Protein AF-A0A6C0IB96-F1 (afdb_monomer_lite)

pLDDT: mean 73.21, std 17.4, range [40.41, 96.88]

Sequence (162 aa):
MSYFIDHLEFIQAKNPDAYTEQIRNIHTLNELLTKALNKTATPQSKKKPAEGCRDMLKCFSHGQKIRHRTRTSTWIGTYNKVENIIQHENIKYDSLGKFAVAHLTALKTPTGARHAVNGWKACECEDPDGQWVSTFNLQSQPQPQPQPQPQQPTMLSISFPL

Radius of gyration: 29.66 Å; chains: 1; bounding box: 87×60×65 Å

Foldseek 3Di:
DPDPVVVVVVVCVPCVPVVVVVVVVVVVVVVVVVVVVVVPPDPPPPDDLDQADPQLLFQDDAQWWKWFDDPPDIFIWGAHNVVCWTDGPNDTHNDLQVVNLVVVVVVVDPVDSPDRDPSQQRMWIQDPVRDTHRSRRGDGDPDDDPDPDPPDPDPDPDDDDD

Structure (mmCIF, N/CA/C/O backbone):
data_AF-A0A6C0IB96-F1
#
_entry.id   AF-A0A6C0IB96-F1
#
loop_
_atom_site.group_PDB
_atom_site.id
_atom_site.type_symbol
_atom_site.label_atom_id
_atom_site.label_alt_id
_atom_site.label_comp_id
_atom_site.label_asym_id
_atom_site.label_entity_id
_atom_site.label_seq_id
_atom_site.pdbx_PDB_ins_code
_atom_site.Cartn_x
_atom_site.Cartn_y
_atom_site.Cartn_z
_atom_site.occupancy
_atom_site.B_iso_or_equiv
_atom_site.auth_seq_id
_atom_site.auth_comp_id
_atom_site.auth_asym_id
_atom_site.auth_atom_id
_atom_site.pdbx_PDB_model_num
ATOM 1 N N . MET A 1 1 ? 16.703 47.806 24.496 1.00 50.09 1 MET A N 1
ATOM 2 C CA . MET A 1 1 ? 15.886 46.638 24.892 1.00 50.09 1 MET A CA 1
ATOM 3 C C . MET A 1 1 ? 16.284 46.212 26.305 1.00 50.09 1 MET A C 1
ATOM 5 O O . MET A 1 1 ? 16.901 45.175 26.475 1.00 50.09 1 MET A O 1
ATOM 9 N N . SER A 1 2 ? 16.025 47.059 27.304 1.00 57.53 2 SER A N 1
ATOM 10 C CA . SER A 1 2 ? 16.548 46.894 28.672 1.00 57.53 2 SER A CA 1
ATOM 11 C C . SER A 1 2 ? 15.603 47.576 29.662 1.00 57.53 2 SER A C 1
ATOM 13 O O . SER A 1 2 ? 15.921 48.637 30.173 1.00 57.53 2 SER A O 1
ATOM 15 N N . TYR A 1 3 ? 14.383 47.051 29.800 1.00 53.94 3 TYR A N 1
ATOM 16 C CA . TYR A 1 3 ? 13.413 47.546 30.796 1.00 53.94 3 TYR A CA 1
ATOM 17 C C . TYR A 1 3 ? 12.469 46.460 31.342 1.00 53.94 3 TYR A C 1
ATOM 19 O O . TYR A 1 3 ? 11.809 46.689 32.347 1.00 53.94 3 TYR A O 1
ATOM 27 N N . PHE A 1 4 ? 12.388 45.277 30.716 1.00 49.81 4 PHE A N 1
ATOM 28 C CA . PHE A 1 4 ? 11.476 44.212 31.163 1.00 49.81 4 PHE A CA 1
ATOM 29 C C . PHE A 1 4 ? 12.107 43.214 32.144 1.00 49.81 4 PHE A C 1
ATOM 31 O O . PHE A 1 4 ? 11.391 42.648 32.963 1.00 49.81 4 PHE A O 1
ATOM 38 N N . ILE A 1 5 ? 13.428 43.010 32.088 1.00 55.41 5 ILE A N 1
ATOM 39 C CA . ILE A 1 5 ? 14.124 42.085 33.000 1.00 55.41 5 ILE A CA 1
ATOM 40 C C . ILE A 1 5 ? 14.338 42.745 34.370 1.00 55.41 5 ILE A C 1
ATOM 42 O O . ILE A 1 5 ? 14.018 42.140 35.389 1.00 55.41 5 ILE A O 1
ATOM 46 N N . ASP A 1 6 ? 14.711 44.027 34.397 1.00 53.31 6 ASP A N 1
ATOM 47 C CA . ASP A 1 6 ? 14.960 44.756 35.651 1.00 53.31 6 ASP A CA 1
ATOM 48 C C . ASP A 1 6 ? 13.696 44.944 36.514 1.00 53.31 6 ASP A C 1
ATOM 50 O O . ASP A 1 6 ? 13.778 45.138 37.727 1.00 53.31 6 ASP A O 1
ATOM 54 N N . HIS A 1 7 ? 12.498 44.869 35.918 1.00 53.94 7 HIS A N 1
ATOM 55 C CA . HIS A 1 7 ? 11.246 45.034 36.662 1.00 53.94 7 HIS A CA 1
ATOM 56 C C . HIS A 1 7 ? 10.785 43.751 37.371 1.00 53.94 7 HIS A C 1
ATOM 58 O O . HIS A 1 7 ? 10.116 43.830 38.402 1.00 53.94 7 HIS A O 1
ATOM 64 N N . LEU A 1 8 ? 11.169 42.572 36.867 1.00 53.12 8 LEU A N 1
ATOM 65 C CA . LEU A 1 8 ? 10.843 41.286 37.493 1.00 53.12 8 LEU A CA 1
ATOM 66 C C . LEU A 1 8 ? 11.732 40.999 38.712 1.00 53.12 8 LEU A C 1
ATOM 68 O O . LEU A 1 8 ? 11.225 40.509 39.721 1.00 53.12 8 LEU A O 1
ATOM 72 N N . GLU A 1 9 ? 13.009 41.392 38.676 1.00 54.41 9 GLU A N 1
ATOM 73 C CA . GLU A 1 9 ? 13.905 41.259 39.836 1.00 54.41 9 GLU A CA 1
ATOM 74 C C . GLU A 1 9 ? 13.515 42.198 40.992 1.00 54.41 9 GLU A C 1
ATOM 76 O O . GLU A 1 9 ? 13.656 41.850 42.166 1.00 54.41 9 GLU A O 1
ATOM 81 N N . PHE A 1 10 ? 12.932 43.365 40.692 1.00 53.16 10 PHE A N 1
ATOM 82 C CA . PHE A 1 10 ? 12.494 44.316 41.719 1.00 53.16 10 PHE A CA 1
ATOM 83 C C . PHE A 1 10 ? 11.254 43.848 42.502 1.00 53.16 10 PHE A C 1
ATOM 85 O O . PHE A 1 10 ? 11.107 44.159 43.687 1.00 53.16 10 PHE A O 1
ATOM 92 N N . ILE A 1 11 ? 10.357 43.082 41.871 1.00 52.72 11 ILE A N 1
ATOM 93 C CA . ILE A 1 11 ? 9.168 42.521 42.535 1.00 52.72 11 ILE A CA 1
ATOM 94 C C . ILE A 1 11 ? 9.573 41.395 43.501 1.00 52.72 11 ILE A C 1
ATOM 96 O O . ILE A 1 11 ? 9.008 41.282 44.590 1.00 52.72 11 ILE A O 1
ATOM 100 N N . GLN A 1 12 ? 10.608 40.624 43.154 1.00 53.38 12 GLN A N 1
ATOM 101 C CA . GLN A 1 12 ? 11.119 39.512 43.959 1.00 53.38 12 GLN A CA 1
ATOM 102 C C . GLN A 1 12 ? 11.717 39.969 45.307 1.00 53.38 12 GLN A C 1
ATOM 104 O O . GLN A 1 12 ? 11.630 39.245 46.297 1.00 53.38 12 GLN A O 1
ATOM 109 N N . ALA A 1 13 ? 12.252 41.194 45.378 1.00 55.44 13 ALA A N 1
ATOM 110 C CA . ALA A 1 13 ? 12.864 41.751 46.588 1.00 55.44 13 ALA A CA 1
ATOM 111 C C . ALA A 1 13 ? 11.863 42.327 47.611 1.00 55.44 13 ALA A C 1
ATOM 113 O O . ALA A 1 13 ? 12.227 42.537 48.767 1.00 55.44 13 ALA A O 1
ATOM 114 N N . LYS A 1 14 ? 10.611 42.608 47.215 1.00 59.41 14 LYS A N 1
ATOM 115 C CA . LYS A 1 14 ? 9.624 43.269 48.092 1.00 59.41 14 LYS A CA 1
ATOM 116 C C . LYS A 1 14 ? 8.670 42.321 48.815 1.00 59.41 14 LYS A C 1
ATOM 118 O O . LYS A 1 14 ? 8.066 42.743 49.797 1.00 59.41 14 LYS A O 1
ATOM 123 N N . ASN A 1 15 ? 8.501 41.082 48.348 1.00 56.34 15 ASN A N 1
ATOM 124 C CA . ASN A 1 15 ? 7.620 40.113 49.006 1.00 56.34 15 ASN A CA 1
ATOM 125 C C . ASN A 1 15 ? 7.993 38.653 48.649 1.00 56.34 15 ASN A C 1
ATOM 127 O O . ASN A 1 15 ? 7.332 38.030 47.812 1.00 56.34 15 ASN A O 1
ATOM 131 N N . PRO A 1 16 ? 9.075 38.108 49.237 1.00 58.19 16 PRO A N 1
ATOM 132 C CA . PRO A 1 16 ? 9.584 36.773 48.903 1.00 58.19 16 PRO A CA 1
ATOM 133 C C . PRO A 1 16 ? 8.608 35.644 49.278 1.00 58.19 16 PRO A C 1
ATOM 135 O O . PRO A 1 16 ? 8.570 34.607 48.610 1.00 58.19 16 PRO A O 1
ATOM 138 N N . ASP A 1 17 ? 7.768 35.858 50.293 1.00 58.59 17 ASP A N 1
ATOM 139 C CA . ASP A 1 17 ? 6.789 34.873 50.764 1.00 58.59 17 ASP A CA 1
ATOM 140 C C . ASP A 1 17 ? 5.643 34.677 49.757 1.00 58.59 17 ASP A C 1
ATOM 142 O O . ASP A 1 17 ? 5.224 33.556 49.481 1.00 58.59 17 ASP A O 1
ATOM 146 N N . ALA A 1 18 ? 5.185 35.746 49.098 1.00 56.31 18 ALA A N 1
ATOM 147 C CA . ALA A 1 18 ? 4.141 35.644 48.075 1.00 56.31 18 ALA A CA 1
ATOM 148 C C . ALA A 1 18 ? 4.619 34.901 46.810 1.00 56.31 18 ALA A C 1
ATOM 150 O O . ALA A 1 18 ? 3.855 34.153 46.193 1.00 56.31 18 ALA A O 1
ATOM 151 N N . TYR A 1 19 ? 5.890 35.077 46.434 1.00 57.66 19 TYR A N 1
ATOM 152 C CA . TYR A 1 19 ? 6.487 34.405 45.276 1.00 57.66 19 TYR A CA 1
ATOM 153 C C . TYR A 1 19 ? 6.734 32.912 45.543 1.00 57.66 19 TYR A C 1
ATOM 155 O O . TYR A 1 19 ? 6.496 32.068 44.677 1.00 57.66 19 TYR A O 1
ATOM 163 N N . THR A 1 20 ? 7.149 32.561 46.763 1.00 60.31 20 THR A N 1
ATOM 164 C CA . THR A 1 20 ? 7.359 31.159 47.152 1.00 60.31 20 THR A CA 1
ATOM 165 C C . THR A 1 20 ? 6.048 30.372 47.244 1.00 60.31 20 THR A C 1
ATOM 167 O O . THR A 1 20 ? 6.006 29.227 46.789 1.00 60.31 20 THR A O 1
ATOM 170 N N . GLU A 1 21 ? 4.957 30.978 47.725 1.00 61.28 21 GLU A N 1
ATOM 171 C CA . GLU A 1 21 ? 3.620 30.361 47.699 1.00 61.28 21 GLU A CA 1
ATOM 172 C C . GLU A 1 21 ? 3.100 30.155 46.264 1.00 61.28 21 GLU A C 1
ATOM 174 O O . GLU A 1 21 ? 2.552 29.097 45.942 1.00 61.28 21 GLU A O 1
ATOM 179 N N . GLN A 1 22 ? 3.328 31.115 45.359 1.00 61.34 22 GLN A N 1
ATOM 180 C CA . GLN A 1 22 ? 2.962 30.961 43.944 1.00 61.34 22 GLN A CA 1
ATOM 181 C C . GLN A 1 22 ? 3.721 29.815 43.266 1.00 61.34 22 GLN A C 1
ATOM 183 O O . GLN A 1 22 ? 3.105 28.999 42.577 1.00 61.34 22 GLN A O 1
ATOM 188 N N . ILE A 1 23 ? 5.034 29.702 43.493 1.00 63.62 23 ILE A N 1
ATOM 189 C CA . ILE A 1 23 ? 5.837 28.593 42.956 1.00 63.62 23 ILE A CA 1
ATOM 190 C C . ILE A 1 23 ? 5.356 27.249 43.513 1.00 63.62 23 ILE A C 1
ATOM 192 O O . ILE A 1 23 ? 5.236 26.279 42.758 1.00 63.62 23 ILE A O 1
ATOM 196 N N . ARG A 1 24 ? 5.035 27.181 44.812 1.00 69.75 24 ARG A N 1
ATOM 197 C CA . ARG A 1 24 ? 4.528 25.954 45.441 1.00 69.75 24 ARG A CA 1
ATOM 198 C C . ARG A 1 24 ? 3.223 25.495 44.790 1.00 69.75 24 ARG A C 1
ATOM 200 O O . ARG A 1 24 ? 3.104 24.326 44.431 1.00 69.75 24 ARG A O 1
ATOM 207 N N . ASN A 1 25 ? 2.298 26.42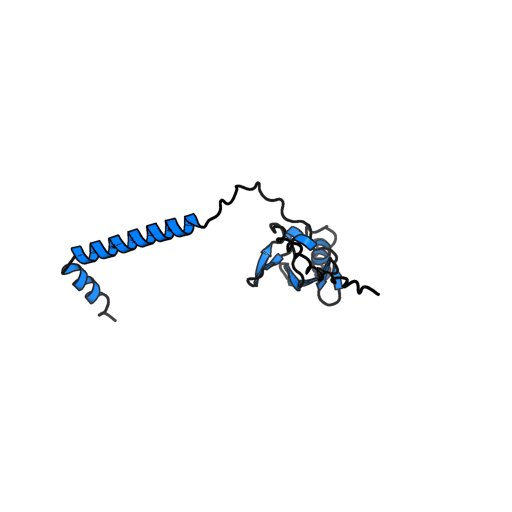1 44.548 1.00 73.31 25 ASN A N 1
ATOM 208 C CA . ASN A 1 25 ? 1.019 26.122 43.905 1.00 73.31 25 ASN A CA 1
ATOM 209 C C . ASN A 1 25 ? 1.188 25.592 42.471 1.00 73.31 25 ASN A C 1
ATOM 211 O O . ASN A 1 25 ? 0.496 24.650 42.084 1.00 73.31 25 ASN A O 1
ATOM 215 N N . ILE A 1 26 ? 2.141 26.127 41.697 1.00 70.81 26 ILE A N 1
ATOM 216 C CA . ILE A 1 26 ? 2.452 25.627 40.345 1.00 70.81 26 ILE A CA 1
ATOM 217 C C . ILE A 1 26 ? 2.969 24.183 40.402 1.00 70.81 26 ILE A C 1
ATOM 219 O O . ILE A 1 26 ? 2.538 23.339 39.612 1.00 70.81 26 ILE A O 1
ATOM 223 N N . HIS A 1 27 ? 3.856 23.870 41.350 1.00 71.94 27 HIS A N 1
ATOM 224 C CA . HIS A 1 27 ? 4.375 22.511 41.510 1.00 71.94 27 HIS A CA 1
ATOM 225 C C . HIS A 1 27 ? 3.259 21.519 41.865 1.00 71.94 27 HIS A C 1
ATOM 227 O O . HIS A 1 27 ? 3.158 20.449 41.262 1.00 71.94 27 HIS A O 1
ATOM 233 N N . THR A 1 28 ? 2.372 21.893 42.790 1.00 78.69 28 THR A N 1
ATOM 234 C CA . THR A 1 28 ? 1.225 21.063 43.179 1.00 78.69 28 THR A CA 1
ATOM 235 C C . THR A 1 28 ? 0.258 20.838 42.016 1.00 78.69 28 THR A C 1
ATOM 237 O O . THR A 1 28 ? -0.212 19.716 41.824 1.00 78.69 28 THR A O 1
ATOM 240 N N . LEU A 1 29 ? -0.005 21.858 41.192 1.00 75.31 29 LEU A N 1
ATOM 241 C CA . LEU A 1 29 ? -0.850 21.710 40.004 1.00 75.31 29 LEU A CA 1
ATOM 242 C C . LEU A 1 29 ? -0.242 20.745 38.981 1.00 75.31 29 LEU A C 1
ATOM 244 O O . LEU A 1 29 ? -0.960 19.881 38.486 1.00 75.31 29 LEU A O 1
ATOM 248 N N . ASN A 1 30 ? 1.065 20.818 38.718 1.00 75.81 30 ASN A N 1
ATOM 249 C CA . ASN A 1 30 ? 1.747 19.889 37.809 1.00 75.81 30 ASN A CA 1
ATOM 250 C C . ASN A 1 30 ? 1.723 18.443 38.319 1.00 75.81 30 ASN A C 1
ATOM 252 O O . ASN A 1 30 ? 1.538 17.505 37.539 1.00 75.81 30 ASN A O 1
ATOM 256 N N . GLU A 1 31 ? 1.860 18.247 39.630 1.00 76.31 31 GLU A N 1
ATOM 257 C CA . GLU A 1 31 ? 1.771 16.924 40.242 1.00 76.31 31 GLU A CA 1
ATOM 258 C C . GLU A 1 31 ? 0.353 16.338 40.120 1.00 76.31 31 GLU A C 1
ATOM 260 O O . GLU A 1 31 ? 0.187 15.168 39.761 1.00 76.31 31 GLU A O 1
ATOM 265 N N . LEU A 1 32 ? -0.683 17.153 40.352 1.00 77.81 32 LEU A N 1
ATOM 266 C CA . LEU A 1 32 ? -2.082 16.753 40.176 1.00 77.81 32 LEU A CA 1
ATOM 267 C C . LEU A 1 32 ? -2.419 16.464 38.709 1.00 77.81 32 LEU A C 1
ATOM 269 O O . LEU A 1 32 ? -3.092 15.471 38.430 1.00 77.81 32 LEU A O 1
ATOM 273 N N . LEU A 1 33 ? -1.906 17.267 37.773 1.00 74.56 33 LEU A N 1
ATOM 274 C CA . LEU A 1 33 ? -2.071 17.044 36.334 1.00 74.56 33 LEU A CA 1
ATOM 275 C C . LEU A 1 33 ? -1.416 15.727 35.902 1.00 74.56 33 LEU A C 1
ATOM 277 O O . LEU A 1 33 ? -2.039 14.921 35.216 1.00 74.56 33 LEU A O 1
ATOM 281 N N . THR A 1 34 ? -0.203 15.455 36.385 1.00 73.75 34 THR A N 1
ATOM 282 C CA . THR A 1 34 ? 0.521 14.205 36.105 1.00 73.75 34 THR A CA 1
ATOM 283 C C . THR A 1 34 ? -0.233 12.993 36.659 1.00 73.75 34 THR A C 1
ATOM 285 O O . THR A 1 34 ? -0.394 11.981 35.976 1.00 73.75 34 THR A O 1
ATOM 288 N N . LYS A 1 35 ? -0.770 13.096 37.881 1.00 74.56 35 LYS A N 1
ATOM 289 C CA . LYS A 1 35 ? -1.597 12.043 38.490 1.00 74.56 35 LYS A CA 1
ATOM 290 C C . LYS A 1 35 ? -2.914 11.828 37.735 1.00 74.56 35 LYS A C 1
ATOM 292 O O . LYS A 1 35 ? -3.320 10.682 37.560 1.00 74.56 35 LYS A O 1
ATOM 297 N N . ALA A 1 36 ? -3.565 12.893 37.265 1.00 71.00 36 ALA A N 1
ATOM 298 C CA . ALA A 1 36 ? -4.807 12.80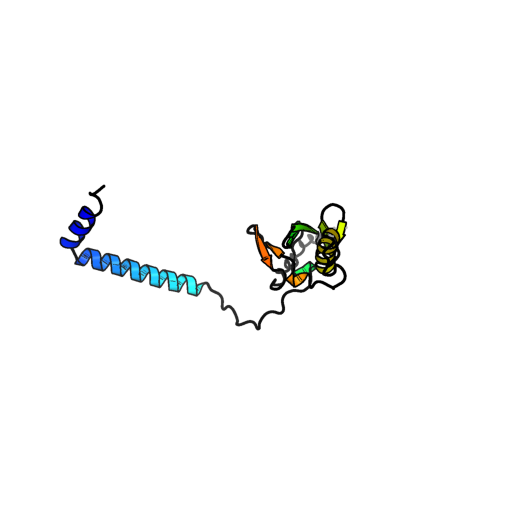7 36.497 1.00 71.00 36 ALA A CA 1
ATOM 299 C C . ALA A 1 36 ? -4.594 12.192 35.102 1.00 71.00 36 ALA A C 1
ATOM 301 O O . ALA A 1 36 ? -5.371 11.328 34.689 1.00 71.00 36 ALA A O 1
ATOM 302 N N . LEU A 1 37 ? -3.507 12.557 34.414 1.00 66.69 37 LEU A N 1
ATOM 303 C CA . LEU A 1 37 ? -3.125 11.962 33.130 1.00 66.69 37 LEU A CA 1
ATOM 304 C C . LEU A 1 37 ? -2.813 10.464 33.279 1.00 66.69 37 LEU A C 1
ATOM 306 O O . LEU A 1 37 ? -3.317 9.647 32.512 1.00 66.69 37 LEU A O 1
ATOM 310 N N . ASN A 1 38 ? -2.097 10.071 34.335 1.00 62.62 38 ASN A N 1
ATOM 311 C CA . ASN A 1 38 ? -1.783 8.661 34.588 1.00 62.62 38 ASN A CA 1
ATOM 312 C C . ASN A 1 38 ? -3.000 7.824 35.026 1.00 62.62 38 ASN A C 1
ATOM 314 O O . ASN A 1 38 ? -2.979 6.604 34.887 1.00 62.62 38 ASN A O 1
ATOM 318 N N . LYS A 1 39 ? -4.076 8.451 35.523 1.00 58.38 39 LYS A N 1
ATOM 319 C CA . LYS A 1 39 ? -5.311 7.760 35.938 1.00 58.38 39 LYS A CA 1
ATOM 320 C C . LYS A 1 39 ? -6.233 7.401 34.763 1.00 58.38 39 LYS A C 1
ATOM 322 O O . LYS A 1 39 ? -7.099 6.546 34.921 1.00 58.38 39 LYS A O 1
ATOM 327 N N . THR A 1 40 ? -6.042 8.012 33.591 1.00 45.59 40 THR A N 1
ATOM 328 C CA . THR A 1 40 ? -6.788 7.682 32.356 1.00 45.59 40 THR A CA 1
ATOM 329 C C . THR A 1 40 ? -6.004 6.788 31.393 1.00 45.59 40 THR A C 1
ATOM 331 O O . THR A 1 40 ? -6.571 6.271 30.432 1.00 45.59 40 THR A O 1
ATOM 334 N N . ALA A 1 41 ? -4.731 6.509 31.689 1.00 46.12 41 ALA A N 1
ATOM 335 C CA . ALA A 1 41 ? -3.979 5.458 31.025 1.00 46.12 41 ALA A CA 1
ATOM 336 C C . ALA A 1 41 ? -4.474 4.089 31.523 1.00 46.12 41 ALA A C 1
ATOM 338 O O . ALA A 1 41 ? -3.994 3.539 32.514 1.00 46.12 41 ALA A O 1
ATOM 339 N N . THR A 1 42 ? -5.465 3.538 30.820 1.00 48.91 42 THR A N 1
ATOM 340 C CA . THR A 1 42 ? -5.820 2.112 30.867 1.00 48.91 42 THR A CA 1
ATOM 341 C C . THR A 1 42 ? -4.557 1.249 30.910 1.00 48.91 42 THR A C 1
ATOM 343 O O . THR A 1 42 ? -3.602 1.573 30.197 1.00 48.91 42 THR A O 1
ATOM 346 N N . PRO A 1 43 ? -4.533 0.146 31.683 1.00 45.94 43 PRO A N 1
ATOM 347 C CA . PRO A 1 43 ? -3.363 -0.710 31.788 1.00 45.94 43 PRO A CA 1
ATOM 348 C C . PRO A 1 43 ? -2.987 -1.212 30.394 1.00 45.94 43 PRO A C 1
ATOM 350 O O . PRO A 1 43 ? -3.631 -2.105 29.840 1.00 45.94 43 PRO A O 1
ATOM 353 N N . GLN A 1 44 ? -1.935 -0.629 29.817 1.00 46.47 44 GLN A N 1
ATOM 354 C CA . GLN A 1 44 ? -1.258 -1.198 28.666 1.00 46.47 44 GLN A CA 1
ATOM 355 C C . GLN A 1 44 ? -0.625 -2.494 29.158 1.00 46.47 44 GLN A C 1
ATOM 357 O O . GLN A 1 44 ? 0.478 -2.524 29.704 1.00 46.47 44 GLN A O 1
ATOM 362 N N . SER A 1 45 ? -1.394 -3.577 29.034 1.00 45.91 45 SER A N 1
ATOM 363 C CA . SER A 1 45 ? -0.915 -4.931 29.241 1.00 45.91 45 SER A CA 1
ATOM 364 C C . SER A 1 45 ? 0.390 -5.070 28.468 1.00 45.91 45 SER A C 1
ATOM 366 O O . SER A 1 45 ? 0.418 -4.757 27.274 1.00 45.91 45 SER A O 1
ATOM 368 N N . LYS A 1 46 ? 1.444 -5.546 29.133 1.00 47.12 46 LYS A N 1
ATOM 369 C CA . LYS A 1 46 ? 2.683 -5.996 28.497 1.00 47.12 46 LYS A CA 1
ATOM 370 C C . LYS A 1 46 ? 2.333 -7.118 27.509 1.00 47.12 46 LYS A C 1
ATOM 372 O O . LYS A 1 46 ? 2.379 -8.295 27.857 1.00 47.12 46 LYS A O 1
ATOM 377 N N . LYS A 1 47 ? 1.899 -6.765 26.297 1.00 45.34 47 LYS A N 1
ATOM 378 C CA . LYS A 1 47 ? 1.717 -7.717 25.205 1.00 45.34 47 LYS A CA 1
ATOM 379 C C . LYS A 1 47 ? 3.114 -8.120 24.756 1.00 45.34 47 LYS A C 1
ATOM 381 O O . LYS A 1 47 ? 3.978 -7.268 24.557 1.00 45.34 47 LYS A O 1
ATOM 386 N N . LYS A 1 48 ? 3.321 -9.433 24.624 1.00 48.78 48 LYS A N 1
ATOM 387 C CA . LYS A 1 48 ? 4.430 -10.033 23.865 1.00 48.78 48 LYS A CA 1
ATOM 388 C C . LYS A 1 48 ? 4.650 -9.228 22.570 1.00 48.78 48 LYS A C 1
ATOM 390 O O . LYS A 1 48 ? 3.651 -8.719 22.056 1.00 48.78 48 LYS A O 1
ATOM 395 N N . PRO A 1 49 ? 5.888 -9.103 22.048 1.00 47.78 49 PRO A N 1
ATOM 396 C CA . PRO A 1 49 ? 6.136 -8.370 20.807 1.00 47.78 49 PRO A CA 1
ATOM 397 C C . PRO A 1 49 ? 5.160 -8.889 19.754 1.00 47.78 49 PRO A C 1
ATOM 399 O O . PRO A 1 49 ? 5.191 -10.069 19.409 1.00 47.78 49 PRO A O 1
ATOM 402 N N . ALA A 1 50 ? 4.203 -8.043 19.375 1.00 56.94 50 ALA A N 1
ATOM 403 C CA . ALA A 1 50 ? 3.133 -8.440 18.483 1.00 56.94 50 ALA A CA 1
ATOM 404 C C . ALA A 1 50 ? 3.788 -8.832 17.159 1.00 56.94 50 ALA A C 1
ATOM 406 O O . ALA A 1 50 ? 4.473 -8.009 16.550 1.00 56.94 50 ALA A O 1
ATOM 407 N N . GLU A 1 51 ? 3.620 -10.085 16.736 1.00 60.59 51 GLU A N 1
ATOM 408 C CA . GLU A 1 51 ? 3.877 -10.454 15.349 1.00 60.59 51 GLU A CA 1
ATOM 409 C C . GLU A 1 51 ? 3.101 -9.462 14.482 1.00 60.59 51 GLU A C 1
ATOM 411 O O . GLU A 1 51 ? 1.878 -9.353 14.591 1.00 60.59 51 GLU A O 1
ATOM 416 N N . GLY A 1 52 ? 3.833 -8.657 13.707 1.00 67.81 52 GLY A N 1
ATOM 417 C CA . GLY A 1 52 ? 3.231 -7.632 12.866 1.00 67.81 52 GLY A CA 1
ATOM 418 C C . GLY A 1 52 ? 2.160 -8.251 11.974 1.00 67.81 52 GLY A C 1
ATOM 419 O O . GLY A 1 52 ? 2.321 -9.362 11.473 1.00 67.81 52 GLY A O 1
ATOM 420 N N . CYS A 1 53 ? 1.064 -7.530 11.773 1.00 79.1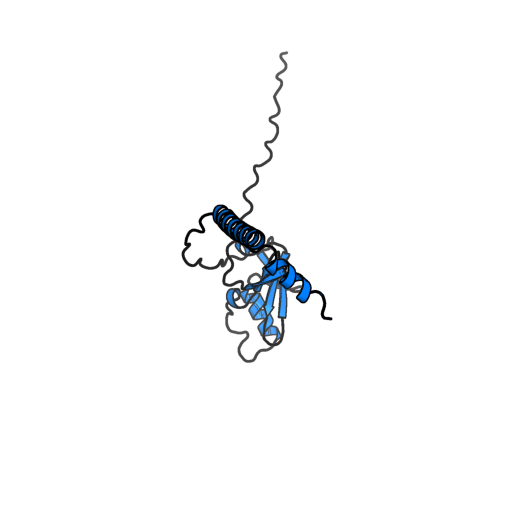9 53 CYS A N 1
ATOM 421 C CA . CYS A 1 53 ? -0.011 -7.923 10.879 1.00 79.19 53 CYS A CA 1
ATOM 422 C C . CYS A 1 53 ? 0.569 -8.205 9.474 1.00 79.19 53 CYS A C 1
ATOM 424 O O . CYS A 1 53 ? 1.326 -7.403 8.922 1.00 79.19 53 CYS A O 1
ATOM 426 N N . ARG A 1 54 ? 0.268 -9.389 8.920 1.00 84.75 54 ARG A N 1
ATOM 427 C CA . ARG A 1 54 ? 0.689 -9.832 7.570 1.00 84.75 54 ARG A CA 1
ATOM 428 C C . ARG A 1 54 ? -0.497 -10.074 6.637 1.00 84.75 54 ARG A C 1
ATOM 430 O O . ARG A 1 54 ? -0.379 -10.793 5.651 1.00 84.75 54 ARG A O 1
ATOM 437 N N . ASP A 1 55 ? -1.639 -9.476 6.955 1.00 87.06 55 ASP A N 1
ATOM 438 C CA . ASP A 1 55 ? -2.897 -9.649 6.232 1.00 87.06 55 ASP A CA 1
ATOM 439 C C . ASP A 1 55 ? -3.421 -8.286 5.768 1.00 87.06 55 ASP A C 1
ATOM 441 O O . ASP A 1 55 ? -3.923 -7.498 6.567 1.00 87.06 55 ASP A O 1
ATOM 445 N N . MET A 1 56 ? -3.303 -8.000 4.470 1.00 88.44 56 MET A N 1
ATOM 446 C CA . MET A 1 56 ? -3.625 -6.689 3.893 1.00 88.44 56 MET A CA 1
ATOM 447 C C . MET A 1 56 ? -5.058 -6.234 4.199 1.00 88.44 56 MET A C 1
ATOM 449 O O . MET A 1 56 ? -5.278 -5.056 4.476 1.00 88.44 56 MET A O 1
ATOM 453 N N . LEU A 1 57 ? -6.022 -7.159 4.254 1.00 89.62 57 LEU A N 1
ATOM 454 C CA . LEU A 1 57 ? -7.420 -6.858 4.584 1.00 89.62 57 LEU A CA 1
ATOM 455 C C . LEU A 1 57 ? -7.604 -6.350 6.015 1.00 89.62 57 LEU A C 1
ATOM 457 O O . LEU A 1 57 ? -8.539 -5.590 6.289 1.00 89.62 57 LEU A O 1
ATOM 461 N N . LYS A 1 58 ? -6.730 -6.794 6.921 1.00 87.50 58 LYS A N 1
ATOM 462 C CA . LYS A 1 58 ? -6.747 -6.430 8.338 1.00 87.50 58 LYS A CA 1
ATOM 463 C C . LYS A 1 58 ? -5.832 -5.255 8.639 1.00 87.50 58 LYS A C 1
ATOM 465 O O . LYS A 1 58 ? -6.142 -4.493 9.545 1.00 87.50 58 LYS A O 1
ATOM 470 N N . CYS A 1 59 ? -4.709 -5.114 7.938 1.00 87.94 59 CYS A N 1
ATOM 471 C CA . CYS A 1 59 ? -3.742 -4.063 8.246 1.00 87.94 59 CYS A CA 1
ATOM 472 C C . CYS A 1 59 ? -4.076 -2.734 7.555 1.00 87.94 59 CYS A C 1
ATOM 474 O O . CYS A 1 59 ? -3.674 -1.692 8.066 1.00 87.94 59 CYS A O 1
ATOM 476 N N . PHE A 1 60 ? -4.795 -2.760 6.425 1.00 89.38 60 PHE A N 1
ATOM 477 C CA . PHE A 1 60 ? -5.037 -1.568 5.613 1.00 89.38 60 PHE A CA 1
ATOM 478 C C . PHE A 1 60 ? -6.514 -1.180 5.494 1.00 89.38 60 PHE A C 1
ATOM 480 O O . PHE A 1 60 ? -7.425 -2.017 5.456 1.00 89.38 60 PHE A O 1
ATOM 487 N N . SER A 1 61 ? -6.736 0.126 5.375 1.00 91.31 61 SER A N 1
ATOM 488 C CA . SER A 1 61 ? -8.046 0.740 5.148 1.00 91.31 61 SER A CA 1
ATOM 489 C C . SER A 1 61 ? -8.289 0.997 3.662 1.00 91.31 61 SER A C 1
ATOM 491 O O . SER A 1 61 ? -7.360 1.247 2.899 1.00 91.31 61 SER A O 1
ATOM 493 N N . HIS A 1 62 ? -9.549 0.940 3.224 1.00 93.00 62 HIS A N 1
ATOM 494 C CA . HIS A 1 62 ? -9.886 1.257 1.834 1.00 93.00 62 HIS A CA 1
ATOM 495 C C . HIS A 1 62 ? -9.458 2.692 1.491 1.00 93.00 62 HIS A C 1
ATOM 497 O O . HIS A 1 62 ? -9.716 3.610 2.265 1.00 93.00 62 HIS A O 1
ATOM 503 N N . GLY A 1 63 ? -8.803 2.877 0.346 1.00 91.94 63 GLY A N 1
ATOM 504 C CA . GLY A 1 63 ? -8.260 4.162 -0.091 1.00 91.94 63 GLY A CA 1
ATOM 505 C C . GLY A 1 63 ? -6.913 4.533 0.540 1.00 91.94 63 GLY A C 1
ATOM 506 O O . GLY A 1 63 ? -6.365 5.581 0.203 1.00 91.94 63 GLY A O 1
ATOM 507 N N . GLN A 1 64 ? -6.351 3.702 1.424 1.00 93.25 64 GLN A N 1
ATOM 508 C CA . GLN A 1 64 ? -5.085 4.009 2.086 1.00 93.25 64 GLN A CA 1
ATOM 509 C C . GLN A 1 64 ? -3.932 4.043 1.082 1.00 93.25 64 GLN A C 1
ATOM 511 O O . GLN A 1 64 ? -3.789 3.143 0.249 1.00 93.25 64 GLN A O 1
ATOM 516 N N . LYS A 1 65 ? -3.085 5.073 1.165 1.00 95.69 65 LYS A N 1
ATOM 517 C CA . LYS A 1 65 ? -1.899 5.163 0.316 1.00 95.69 65 LYS A CA 1
ATOM 518 C C . LYS A 1 65 ? -0.802 4.255 0.849 1.00 95.69 65 LYS A C 1
ATOM 520 O O . LYS A 1 65 ? -0.510 4.230 2.043 1.00 95.69 65 LYS A O 1
ATOM 525 N N . ILE A 1 66 ? -0.168 3.533 -0.059 1.00 95.06 66 ILE A N 1
ATOM 526 C CA . ILE A 1 66 ? 0.956 2.645 0.205 1.00 95.06 66 ILE A CA 1
ATOM 527 C C . ILE A 1 66 ? 2.090 3.079 -0.705 1.00 95.06 66 ILE A C 1
ATOM 529 O O . ILE A 1 66 ? 1.909 3.174 -1.916 1.00 95.06 66 ILE A O 1
ATOM 533 N N . ARG A 1 67 ? 3.272 3.324 -0.145 1.00 95.19 67 ARG A N 1
ATOM 534 C CA . ARG A 1 67 ? 4.450 3.690 -0.923 1.00 95.19 67 ARG A CA 1
ATOM 535 C C . ARG A 1 67 ? 5.563 2.665 -0.818 1.00 95.19 67 ARG A C 1
ATOM 537 O O . ARG A 1 67 ? 5.798 2.064 0.227 1.00 95.19 67 ARG A O 1
ATOM 544 N N . HIS A 1 68 ? 6.290 2.510 -1.915 1.00 93.31 68 HIS A N 1
ATOM 545 C CA . HIS A 1 68 ? 7.573 1.827 -1.952 1.00 93.31 68 HIS A CA 1
ATOM 546 C C . HIS A 1 68 ? 8.641 2.845 -2.347 1.00 93.31 68 HIS A C 1
ATOM 548 O O . HIS A 1 68 ? 8.598 3.397 -3.450 1.00 93.31 68 HIS A O 1
ATOM 554 N N . ARG A 1 69 ? 9.590 3.106 -1.444 1.00 89.81 69 ARG A N 1
ATOM 555 C CA . ARG A 1 69 ? 10.662 4.084 -1.648 1.00 89.81 69 ARG A CA 1
ATOM 556 C C . ARG A 1 69 ? 11.980 3.370 -1.909 1.00 89.81 69 ARG A C 1
ATOM 558 O O . ARG A 1 69 ? 12.433 2.567 -1.101 1.00 89.81 69 ARG A O 1
ATOM 565 N N . THR A 1 70 ? 12.617 3.706 -3.022 1.00 84.31 70 THR A N 1
ATOM 566 C CA . THR A 1 70 ? 14.005 3.337 -3.306 1.00 84.31 70 THR A CA 1
ATOM 567 C C . THR A 1 70 ? 14.893 4.575 -3.176 1.00 84.31 70 THR A C 1
ATOM 569 O O . THR A 1 70 ? 14.421 5.678 -2.890 1.00 84.31 70 THR A O 1
ATOM 572 N N . ARG A 1 71 ? 16.204 4.416 -3.383 1.00 81.38 71 ARG A N 1
ATOM 573 C CA . ARG A 1 71 ? 17.140 5.551 -3.384 1.00 81.38 71 ARG A CA 1
ATOM 574 C C . ARG A 1 71 ? 16.846 6.551 -4.512 1.00 81.38 71 ARG A C 1
ATOM 576 O O . ARG A 1 71 ? 17.170 7.723 -4.369 1.00 81.38 71 ARG A O 1
ATOM 583 N N . THR A 1 72 ? 16.266 6.086 -5.616 1.00 84.06 72 THR A N 1
ATOM 584 C CA . THR A 1 72 ? 16.139 6.845 -6.869 1.00 84.06 72 THR A CA 1
ATOM 585 C C . THR A 1 72 ? 14.713 7.283 -7.174 1.00 84.06 72 THR A C 1
ATOM 587 O O . THR A 1 72 ? 14.523 8.266 -7.881 1.00 84.06 72 THR A O 1
ATOM 590 N N . SER A 1 73 ? 13.707 6.575 -6.665 1.00 88.44 73 SER A N 1
ATOM 591 C CA . SER A 1 73 ? 12.305 6.829 -7.002 1.00 88.44 73 SER A CA 1
ATOM 592 C C . SER A 1 73 ? 11.363 6.363 -5.898 1.00 88.44 73 SER A C 1
ATOM 594 O O . SER A 1 73 ? 11.717 5.570 -5.022 1.00 88.44 73 SER A O 1
ATOM 596 N N . THR A 1 74 ? 10.133 6.866 -5.938 1.00 92.81 74 THR A N 1
ATOM 597 C CA . THR A 1 74 ? 9.058 6.471 -5.024 1.00 92.81 74 THR A CA 1
ATOM 598 C C . THR A 1 74 ? 7.822 6.139 -5.841 1.00 92.81 74 THR A C 1
ATOM 600 O O . THR A 1 74 ? 7.402 6.946 -6.665 1.00 92.81 74 THR A O 1
ATOM 603 N N . TRP A 1 75 ? 7.237 4.970 -5.600 1.00 94.50 75 TRP A N 1
ATOM 604 C CA . TRP A 1 75 ? 5.922 4.607 -6.126 1.00 94.50 75 TRP A CA 1
ATOM 605 C C . TRP A 1 75 ? 4.895 4.704 -5.018 1.00 94.50 75 TRP A C 1
ATOM 607 O O . TRP A 1 75 ? 5.153 4.226 -3.915 1.00 94.50 75 TRP A O 1
ATOM 617 N N . ILE A 1 76 ? 3.742 5.299 -5.317 1.00 96.19 76 ILE A N 1
ATOM 618 C CA . ILE A 1 76 ? 2.608 5.414 -4.399 1.00 96.19 76 ILE A CA 1
ATOM 619 C C . ILE A 1 76 ? 1.411 4.747 -5.070 1.00 96.19 76 ILE A C 1
ATOM 621 O O . ILE A 1 76 ? 0.975 5.177 -6.136 1.00 96.19 76 ILE A O 1
ATOM 625 N N . GLY A 1 77 ? 0.915 3.679 -4.462 1.00 95.94 77 GLY A N 1
ATOM 626 C CA . GLY A 1 77 ? -0.330 3.024 -4.829 1.00 95.94 77 GLY A CA 1
ATOM 627 C C . GLY A 1 77 ? -1.427 3.311 -3.810 1.00 95.94 77 GLY A C 1
ATOM 628 O O . GLY A 1 77 ? -1.159 3.683 -2.668 1.00 95.94 77 GLY A O 1
ATOM 629 N N . THR A 1 78 ? -2.669 3.105 -4.218 1.00 96.88 78 THR A N 1
ATOM 630 C CA . THR A 1 78 ? -3.858 3.206 -3.376 1.00 96.88 78 THR A CA 1
ATOM 631 C C . THR A 1 78 ? -4.395 1.809 -3.117 1.00 96.88 78 THR A C 1
ATOM 633 O O . THR A 1 78 ? -4.619 1.036 -4.047 1.00 96.88 78 THR A O 1
ATOM 636 N N . TYR A 1 79 ? -4.602 1.463 -1.852 1.00 95.94 79 TYR A N 1
ATOM 637 C CA . TYR A 1 79 ? -5.148 0.170 -1.476 1.00 95.94 79 TYR A CA 1
ATOM 638 C C . TYR A 1 79 ? -6.669 0.137 -1.642 1.00 95.94 79 TYR A C 1
ATOM 640 O O . TYR A 1 79 ? -7.399 0.936 -1.056 1.00 95.94 79 TYR A O 1
ATOM 648 N N . ASN A 1 80 ? -7.165 -0.825 -2.411 1.00 93.88 80 ASN A N 1
ATOM 649 C CA . ASN A 1 80 ? -8.578 -1.115 -2.566 1.00 93.88 80 ASN A CA 1
ATOM 650 C C . ASN A 1 80 ? -8.940 -2.360 -1.746 1.00 93.88 80 ASN A C 1
ATOM 652 O O . ASN A 1 80 ? -8.657 -3.490 -2.139 1.00 93.88 80 ASN A O 1
ATOM 656 N N . LYS A 1 81 ? -9.624 -2.141 -0.618 1.00 91.88 81 LYS A N 1
ATOM 657 C CA . LYS A 1 81 ? -10.079 -3.211 0.283 1.00 91.88 81 LYS A CA 1
ATOM 658 C C . LYS A 1 81 ? -11.119 -4.161 -0.327 1.00 91.88 81 LYS A C 1
ATOM 660 O O . LYS A 1 81 ? -11.165 -5.311 0.087 1.00 91.88 81 LYS A O 1
ATOM 665 N N . VAL A 1 82 ? -11.946 -3.700 -1.271 1.00 91.25 82 VAL A N 1
ATOM 666 C CA . VAL A 1 82 ? -13.022 -4.517 -1.872 1.00 91.25 82 VAL A CA 1
ATOM 667 C C . VAL A 1 82 ? -12.420 -5.625 -2.727 1.00 91.25 82 VAL A C 1
ATOM 669 O O . VAL A 1 82 ? -12.832 -6.775 -2.642 1.00 91.25 82 VAL A O 1
ATOM 672 N N . GLU A 1 83 ? -11.406 -5.274 -3.512 1.00 91.44 83 GLU A N 1
ATOM 673 C CA . GLU A 1 83 ? -10.697 -6.210 -4.384 1.00 91.44 83 GLU A CA 1
ATOM 674 C C . GLU A 1 83 ? -9.454 -6.825 -3.711 1.00 91.44 83 GLU A C 1
ATOM 676 O O . GLU A 1 83 ? -8.853 -7.736 -4.269 1.00 91.44 83 GLU A O 1
ATOM 681 N N . ASN A 1 84 ? -9.073 -6.351 -2.515 1.00 93.69 84 ASN A N 1
ATOM 682 C CA . ASN A 1 84 ? -7.834 -6.710 -1.812 1.00 93.69 84 ASN A CA 1
ATOM 683 C C . ASN A 1 84 ? -6.575 -6.504 -2.678 1.00 93.69 84 ASN A C 1
ATOM 685 O O . ASN A 1 84 ? -5.725 -7.386 -2.803 1.00 93.69 84 ASN A O 1
ATOM 689 N N . ILE A 1 85 ? -6.461 -5.329 -3.300 1.00 95.38 85 ILE A N 1
ATOM 690 C CA . ILE A 1 85 ? -5.346 -4.992 -4.194 1.00 95.38 85 ILE A CA 1
ATOM 691 C C . ILE A 1 85 ? -4.747 -3.630 -3.873 1.00 95.38 85 ILE A C 1
ATOM 693 O O . ILE A 1 85 ? -5.392 -2.752 -3.310 1.00 95.38 85 ILE A O 1
ATOM 697 N N . ILE A 1 86 ? -3.522 -3.421 -4.325 1.00 96.06 86 ILE A N 1
ATOM 698 C CA . ILE A 1 86 ? -2.872 -2.123 -4.431 1.00 96.06 86 ILE A CA 1
ATOM 699 C C . ILE A 1 86 ? -2.979 -1.702 -5.889 1.00 96.06 86 ILE A C 1
ATOM 701 O O . ILE A 1 86 ? -2.533 -2.423 -6.780 1.00 96.06 86 ILE A O 1
ATOM 705 N N . GLN A 1 87 ? -3.565 -0.541 -6.139 1.00 96.44 87 GLN A N 1
ATOM 706 C CA . GLN A 1 87 ? -3.647 0.042 -7.466 1.00 96.44 87 GLN A CA 1
ATOM 707 C C . GLN A 1 87 ? -2.610 1.151 -7.594 1.00 96.44 87 GLN A C 1
ATOM 709 O O . GLN A 1 87 ? -2.593 2.088 -6.802 1.00 96.44 87 GLN A O 1
ATOM 714 N N . HIS A 1 88 ? -1.743 1.053 -8.593 1.00 95.44 88 HIS A N 1
ATOM 715 C CA . HIS A 1 88 ? -0.825 2.123 -8.958 1.00 95.44 88 HIS A CA 1
ATOM 716 C C . HIS A 1 88 ? -0.983 2.373 -10.450 1.00 95.44 88 HIS A C 1
ATOM 718 O O . HIS A 1 88 ? -0.810 1.455 -11.254 1.00 95.44 88 HIS A O 1
ATOM 724 N N . GLU A 1 89 ? -1.381 3.599 -10.793 1.00 90.75 89 GLU A N 1
ATOM 725 C CA . GLU A 1 89 ? -1.804 3.966 -12.146 1.00 90.75 89 GLU A CA 1
ATOM 726 C C . GLU A 1 89 ? -2.934 3.031 -12.633 1.00 90.75 89 GLU A C 1
ATOM 728 O O . GLU A 1 89 ? -3.990 2.943 -11.998 1.00 90.75 89 GLU A O 1
ATOM 733 N N . ASN A 1 90 ? -2.698 2.290 -13.718 1.00 91.12 90 ASN A N 1
ATOM 734 C CA . ASN A 1 90 ? -3.638 1.331 -14.304 1.00 91.12 90 ASN A CA 1
ATOM 735 C C . ASN A 1 90 ? -3.286 -0.133 -13.994 1.00 91.12 90 ASN A C 1
ATOM 737 O O . ASN A 1 90 ? -3.877 -1.044 -14.575 1.00 91.12 90 ASN A O 1
ATOM 741 N N . ILE A 1 91 ? -2.325 -0.381 -13.097 1.00 94.00 91 ILE A N 1
ATOM 742 C CA . ILE A 1 91 ? -1.863 -1.730 -12.760 1.00 94.00 91 ILE A CA 1
ATOM 743 C C . ILE A 1 91 ? -2.343 -2.110 -11.358 1.00 94.00 91 ILE A C 1
ATOM 745 O O . ILE A 1 91 ? -2.233 -1.340 -10.399 1.00 94.00 91 ILE A O 1
ATOM 749 N N . LYS A 1 92 ? -2.876 -3.330 -11.251 1.00 95.75 92 LYS A N 1
ATOM 750 C CA . LYS A 1 92 ? -3.383 -3.930 -10.016 1.00 95.75 92 LYS A CA 1
ATOM 751 C C . LYS A 1 92 ? -2.366 -4.929 -9.463 1.00 95.75 92 LYS A C 1
ATOM 753 O O . LYS A 1 92 ? -1.889 -5.796 -10.193 1.00 95.75 92 LYS A O 1
ATOM 758 N N . TYR A 1 93 ? -2.075 -4.837 -8.171 1.00 94.44 93 TYR A N 1
ATOM 759 C CA . TYR A 1 93 ? -1.154 -5.726 -7.465 1.00 94.44 93 TYR A CA 1
ATOM 760 C C . TYR A 1 93 ? -1.866 -6.375 -6.280 1.00 94.44 93 TYR A C 1
ATOM 762 O O . TYR A 1 93 ? -2.377 -5.684 -5.409 1.00 94.44 93 TYR A O 1
ATOM 770 N N . ASP A 1 94 ? -1.863 -7.700 -6.202 1.00 93.19 94 ASP A N 1
ATOM 771 C CA . ASP A 1 94 ? -2.513 -8.456 -5.117 1.00 93.19 94 ASP A CA 1
ATOM 772 C C . ASP A 1 94 ? -1.688 -8.531 -3.819 1.00 93.19 94 ASP A C 1
ATOM 774 O O . ASP A 1 94 ? -2.113 -9.126 -2.832 1.00 93.19 94 ASP A O 1
ATOM 778 N N . SER A 1 95 ? -0.475 -7.973 -3.814 1.00 91.50 95 SER A N 1
ATOM 779 C CA . SER A 1 95 ? 0.434 -8.046 -2.673 1.00 91.50 95 SER A CA 1
ATOM 780 C C . SER A 1 95 ? 1.476 -6.927 -2.674 1.00 91.50 95 SER A C 1
ATOM 782 O O . SER A 1 95 ? 1.943 -6.480 -3.727 1.00 91.50 95 SER A O 1
ATOM 784 N N . LEU A 1 96 ? 1.918 -6.531 -1.473 1.00 91.25 96 LEU A N 1
ATOM 785 C CA . LEU A 1 96 ? 3.025 -5.581 -1.278 1.00 91.25 96 LEU A CA 1
ATOM 786 C C . LEU A 1 96 ? 4.316 -6.043 -1.961 1.00 91.25 96 LEU A C 1
ATOM 788 O O . LEU A 1 96 ? 5.055 -5.234 -2.514 1.00 91.25 96 LEU A O 1
ATOM 792 N N . GLY A 1 97 ? 4.589 -7.351 -1.928 1.00 90.69 97 GLY A N 1
ATOM 793 C CA . GLY A 1 97 ? 5.772 -7.932 -2.559 1.00 90.69 97 GLY A CA 1
ATOM 794 C C . GLY A 1 97 ? 5.776 -7.705 -4.070 1.00 90.69 97 GLY A C 1
ATOM 795 O O . GLY A 1 97 ? 6.766 -7.209 -4.602 1.00 90.69 97 GLY A O 1
ATOM 796 N N . LYS A 1 98 ? 4.659 -7.987 -4.758 1.00 91.19 98 LYS A N 1
ATOM 797 C CA . LYS A 1 98 ? 4.548 -7.741 -6.205 1.00 91.19 98 LYS A CA 1
ATOM 798 C C . LYS A 1 98 ? 4.655 -6.259 -6.543 1.00 91.19 98 LYS A C 1
ATOM 800 O O . LYS A 1 98 ? 5.356 -5.919 -7.491 1.00 91.19 98 LYS A O 1
ATOM 805 N N . PHE A 1 99 ? 4.036 -5.388 -5.747 1.00 92.19 99 PHE A N 1
ATOM 806 C CA . PHE A 1 99 ? 4.161 -3.939 -5.913 1.00 92.19 99 PHE A CA 1
ATOM 807 C C 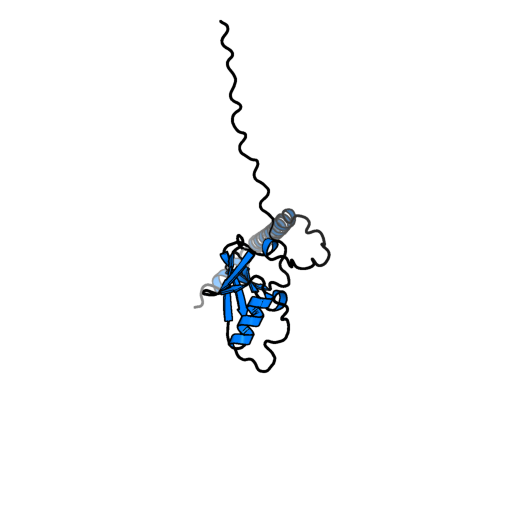. PHE A 1 99 ? 5.623 -3.464 -5.784 1.00 92.19 99 PHE A C 1
ATOM 809 O O . PHE A 1 99 ? 6.128 -2.743 -6.647 1.00 92.19 99 PHE A O 1
ATOM 816 N N . ALA A 1 100 ? 6.345 -3.924 -4.757 1.00 90.38 100 ALA A N 1
ATOM 817 C CA . ALA A 1 100 ? 7.750 -3.576 -4.542 1.00 90.38 100 ALA A CA 1
ATOM 818 C C . ALA A 1 100 ? 8.677 -4.120 -5.645 1.00 90.38 100 ALA A C 1
ATOM 820 O O . ALA A 1 100 ? 9.556 -3.403 -6.129 1.00 90.38 100 ALA A O 1
ATOM 821 N N . VAL A 1 101 ? 8.466 -5.369 -6.075 1.00 89.38 101 VAL A N 1
ATOM 822 C CA . VAL A 1 101 ? 9.232 -6.000 -7.162 1.00 89.38 101 VAL A CA 1
ATOM 823 C C . VAL A 1 101 ? 8.996 -5.276 -8.487 1.00 89.38 101 VAL A C 1
ATOM 825 O O . VAL A 1 101 ? 9.958 -5.007 -9.206 1.00 89.38 101 VAL A O 1
ATOM 828 N N . ALA A 1 102 ? 7.753 -4.902 -8.799 1.00 90.06 102 ALA A N 1
ATOM 829 C CA . ALA A 1 102 ? 7.434 -4.151 -10.010 1.00 90.06 102 ALA A CA 1
ATOM 830 C C . ALA A 1 102 ? 8.171 -2.802 -10.052 1.00 90.06 102 ALA A C 1
ATOM 832 O O . ALA A 1 102 ? 8.793 -2.480 -11.066 1.00 90.06 102 ALA A O 1
ATOM 833 N N . HIS A 1 103 ? 8.219 -2.079 -8.927 1.00 89.75 103 HIS A N 1
ATOM 834 C CA . HIS A 1 103 ? 8.972 -0.827 -8.819 1.00 89.75 103 HIS A CA 1
ATOM 835 C C . HIS A 1 103 ? 10.477 -1.030 -9.090 1.00 89.75 103 HIS A C 1
ATOM 837 O O . HIS A 1 103 ? 11.084 -0.283 -9.855 1.00 89.75 103 HIS A O 1
ATOM 843 N N . LEU A 1 104 ? 11.091 -2.068 -8.512 1.00 85.19 104 LEU A N 1
ATOM 844 C CA . LEU A 1 104 ? 12.512 -2.377 -8.740 1.00 85.19 104 LEU A CA 1
ATOM 845 C C . LEU A 1 104 ? 12.810 -2.825 -10.174 1.00 85.19 104 LEU A C 1
ATOM 847 O O . LEU A 1 104 ? 13.882 -2.523 -10.706 1.00 85.19 104 LEU A O 1
ATOM 851 N N . THR A 1 105 ? 11.860 -3.531 -10.790 1.00 85.19 105 THR A N 1
ATOM 852 C CA . THR A 1 105 ? 11.935 -3.982 -12.185 1.00 85.19 105 THR A CA 1
ATOM 853 C C . THR A 1 105 ? 11.905 -2.794 -13.136 1.00 85.19 105 THR A C 1
ATOM 855 O O . THR A 1 105 ? 12.743 -2.712 -14.034 1.00 85.19 105 THR A O 1
ATOM 858 N N . ALA A 1 106 ? 11.003 -1.836 -12.901 1.00 84.88 106 ALA A N 1
ATOM 859 C CA . ALA A 1 106 ? 10.906 -0.610 -13.689 1.00 84.88 106 ALA A CA 1
ATOM 860 C C . ALA A 1 106 ? 12.214 0.204 -13.668 1.00 84.88 106 ALA A C 1
ATOM 862 O O . ALA A 1 106 ? 12.590 0.807 -14.670 1.00 84.88 106 ALA A O 1
ATOM 863 N N . LEU A 1 107 ? 12.955 0.154 -12.557 1.00 79.62 107 LEU A N 1
ATOM 864 C CA . LEU A 1 107 ? 14.247 0.828 -12.401 1.00 79.62 107 LEU A CA 1
ATOM 865 C C . LEU A 1 107 ? 15.438 0.100 -13.040 1.00 79.62 107 LEU A C 1
ATOM 867 O O . LEU A 1 107 ? 16.555 0.609 -12.959 1.00 79.62 107 LEU A O 1
ATOM 871 N N . LYS A 1 108 ? 15.243 -1.086 -13.640 1.00 70.88 108 LYS A N 1
ATOM 872 C CA . LYS A 1 108 ? 16.315 -1.918 -14.231 1.00 70.88 108 LYS A CA 1
ATOM 873 C C . LYS A 1 108 ? 17.525 -2.091 -13.299 1.00 70.88 108 LYS A C 1
ATOM 875 O O . LYS A 1 108 ? 18.673 -2.086 -13.738 1.00 70.88 108 LYS A O 1
ATOM 880 N N . THR A 1 109 ? 17.271 -2.209 -11.995 1.00 63.22 109 THR A N 1
ATOM 881 C CA . THR A 1 109 ? 18.348 -2.292 -11.001 1.00 63.22 109 THR A CA 1
ATOM 882 C C . THR A 1 109 ? 19.215 -3.545 -11.218 1.00 63.22 109 THR A C 1
ATOM 884 O O . THR A 1 109 ? 18.676 -4.646 -11.369 1.00 63.22 109 THR A O 1
ATOM 887 N N . PRO A 1 110 ? 20.559 -3.409 -11.225 1.00 53.75 110 PRO A N 1
ATOM 888 C CA . PRO A 1 110 ? 21.471 -4.505 -11.567 1.00 53.75 110 PRO A CA 1
ATOM 889 C C . PRO A 1 110 ? 21.454 -5.651 -10.542 1.00 53.75 110 PRO A C 1
ATOM 891 O O . PRO A 1 110 ? 21.800 -6.780 -10.873 1.00 53.75 110 PRO A O 1
ATOM 894 N N . THR A 1 111 ? 21.001 -5.390 -9.314 1.00 54.50 111 THR A N 1
ATOM 895 C CA . THR A 1 111 ? 21.015 -6.341 -8.189 1.00 54.50 111 THR A CA 1
ATOM 896 C C . THR A 1 111 ? 19.757 -7.206 -8.065 1.00 54.50 111 THR A C 1
ATOM 898 O O . THR A 1 111 ? 19.580 -7.907 -7.073 1.00 54.50 111 THR A O 1
ATOM 901 N N . GLY A 1 112 ? 18.899 -7.215 -9.084 1.00 50.16 112 GLY A N 1
ATOM 902 C CA . GLY A 1 112 ? 17.892 -8.255 -9.226 1.00 50.16 112 GLY A CA 1
ATOM 903 C C . GLY A 1 112 ? 16.501 -7.844 -8.768 1.00 50.16 112 GLY A C 1
ATOM 904 O O . GLY A 1 112 ? 16.058 -8.155 -7.667 1.00 50.16 112 GLY A O 1
ATOM 905 N N . ALA A 1 113 ? 15.724 -7.402 -9.750 1.00 52.41 113 ALA A N 1
ATOM 906 C CA . ALA A 1 113 ? 14.280 -7.622 -9.845 1.00 52.41 113 ALA A CA 1
ATOM 907 C C . ALA A 1 113 ? 13.838 -9.110 -9.717 1.00 52.41 113 ALA A C 1
ATOM 909 O O . ALA A 1 113 ? 12.672 -9.431 -9.916 1.00 52.41 113 ALA A O 1
ATOM 910 N N . ARG A 1 114 ? 14.763 -10.038 -9.419 1.00 52.19 114 ARG A N 1
ATOM 911 C CA . ARG A 1 114 ? 14.550 -11.490 -9.342 1.00 52.19 114 ARG A CA 1
ATOM 912 C C . ARG A 1 114 ? 14.390 -12.022 -7.917 1.00 52.19 114 ARG A C 1
ATOM 914 O O . ARG A 1 114 ? 13.987 -13.169 -7.760 1.00 52.19 114 ARG A O 1
ATOM 921 N N . HIS A 1 115 ? 14.701 -11.234 -6.888 1.00 56.00 115 HIS A N 1
ATOM 922 C CA . HIS A 1 115 ? 14.584 -11.693 -5.505 1.00 56.00 115 HIS A CA 1
ATOM 923 C C . HIS A 1 115 ? 13.255 -11.248 -4.905 1.00 56.00 115 HIS A C 1
ATOM 925 O O . HIS A 1 115 ? 12.876 -10.083 -5.008 1.00 56.00 115 HIS A O 1
ATOM 931 N N . ALA A 1 116 ? 12.545 -12.189 -4.279 1.00 60.22 116 ALA A N 1
ATOM 932 C CA . ALA A 1 116 ? 11.339 -11.901 -3.520 1.00 60.22 116 ALA A CA 1
ATOM 933 C C . ALA A 1 116 ? 11.663 -10.847 -2.450 1.00 60.22 116 ALA A C 1
ATOM 935 O O . ALA A 1 116 ? 12.344 -11.127 -1.463 1.00 60.22 116 ALA A O 1
ATOM 936 N N . VAL A 1 117 ? 11.207 -9.614 -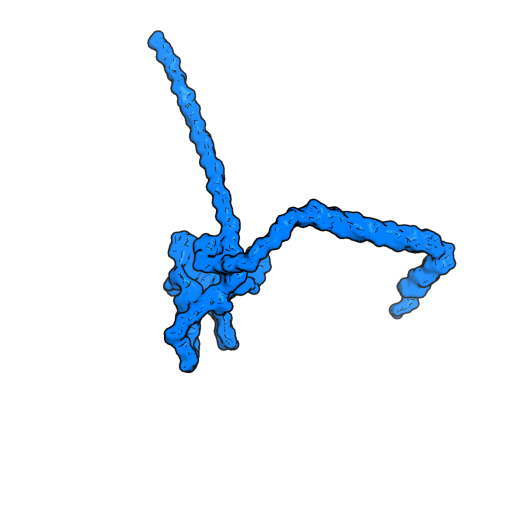2.665 1.00 72.25 117 VAL A N 1
ATOM 937 C CA . VAL A 1 117 ? 11.343 -8.552 -1.673 1.00 72.25 117 VAL A CA 1
ATOM 938 C C . VAL A 1 117 ? 10.282 -8.775 -0.614 1.00 72.25 117 VAL A C 1
ATOM 940 O O . VAL A 1 117 ? 9.104 -8.962 -0.926 1.00 72.25 117 VAL A O 1
ATOM 943 N N . ASN A 1 118 ? 10.686 -8.730 0.654 1.00 84.44 118 ASN A N 1
ATOM 944 C CA . ASN A 1 118 ? 9.728 -8.693 1.747 1.00 84.44 118 ASN A CA 1
ATOM 945 C C . ASN A 1 118 ? 8.995 -7.342 1.711 1.00 84.44 118 ASN A C 1
ATOM 947 O O . ASN A 1 118 ? 9.445 -6.366 2.313 1.00 84.44 118 ASN A O 1
ATOM 951 N N . GLY A 1 119 ? 7.881 -7.291 0.974 1.00 82.69 119 GLY A N 1
ATOM 952 C CA . GLY A 1 119 ? 7.093 -6.076 0.763 1.00 82.69 119 GLY A CA 1
ATOM 953 C C . GLY A 1 119 ? 6.647 -5.426 2.073 1.00 82.69 119 GLY A C 1
ATOM 954 O O . GLY A 1 119 ? 6.676 -4.209 2.180 1.00 82.69 119 GLY A O 1
ATOM 955 N N . TRP A 1 120 ? 6.367 -6.221 3.110 1.00 86.75 120 TRP A N 1
ATOM 956 C CA . TRP A 1 120 ? 6.032 -5.716 4.447 1.00 86.75 120 TRP A CA 1
ATOM 957 C C . TRP A 1 120 ? 7.186 -4.971 5.124 1.00 86.75 120 TRP A C 1
ATOM 959 O O . TRP A 1 120 ? 6.963 -4.125 5.975 1.00 86.75 120 TRP A O 1
ATOM 969 N N . LYS A 1 121 ? 8.440 -5.281 4.790 1.00 85.06 121 LYS A N 1
ATOM 970 C CA . LYS A 1 121 ? 9.601 -4.546 5.314 1.00 85.06 121 LYS A CA 1
ATOM 971 C C . LYS A 1 121 ? 9.958 -3.340 4.447 1.00 85.06 121 LYS A C 1
ATOM 973 O O . LYS A 1 121 ? 10.482 -2.357 4.959 1.00 85.06 121 LYS A O 1
ATOM 978 N N . ALA A 1 122 ? 9.717 -3.442 3.144 1.00 86.94 122 ALA A N 1
ATOM 979 C CA . ALA A 1 122 ? 10.141 -2.449 2.165 1.00 86.94 122 ALA A CA 1
ATOM 980 C C . ALA A 1 122 ? 9.117 -1.322 1.945 1.00 86.94 122 ALA A C 1
ATOM 982 O O . ALA A 1 122 ? 9.491 -0.233 1.514 1.00 86.94 122 ALA A O 1
ATOM 983 N N . CYS A 1 123 ? 7.835 -1.574 2.213 1.00 91.06 123 CYS A N 1
ATOM 984 C CA . CYS A 1 123 ? 6.763 -0.614 1.985 1.00 91.06 123 CYS A CA 1
ATOM 985 C C . CYS A 1 123 ? 6.352 0.126 3.260 1.00 91.06 123 CYS A C 1
ATOM 987 O O . CYS A 1 123 ? 6.465 -0.374 4.385 1.00 91.06 123 CYS A O 1
ATOM 989 N N . GLU A 1 124 ? 5.798 1.310 3.049 1.00 93.25 124 GLU A N 1
ATOM 990 C CA . GLU A 1 124 ? 5.221 2.176 4.071 1.00 93.25 124 GLU A CA 1
ATOM 991 C C . GLU A 1 124 ? 3.773 2.498 3.689 1.00 93.25 124 GLU A C 1
ATOM 993 O O . GLU A 1 124 ? 3.441 2.529 2.503 1.00 93.25 124 GLU A O 1
ATOM 998 N N . CYS A 1 125 ? 2.907 2.742 4.665 1.00 92.69 125 CYS A N 1
ATOM 999 C CA . CYS A 1 125 ? 1.543 3.214 4.435 1.00 92.69 125 CYS A CA 1
ATOM 1000 C C . CYS A 1 125 ? 1.310 4.567 5.101 1.00 92.69 125 CYS A C 1
ATOM 1002 O O . CYS A 1 125 ? 2.008 4.935 6.043 1.00 92.69 125 CYS A O 1
ATOM 1004 N N . GLU A 1 126 ? 0.348 5.312 4.570 1.00 93.00 126 GLU A N 1
ATOM 1005 C CA . GLU A 1 126 ? -0.085 6.594 5.118 1.00 93.00 126 GLU A CA 1
ATOM 1006 C C . GLU A 1 126 ? -1.096 6.346 6.243 1.00 93.00 126 GLU A C 1
ATOM 1008 O O . GLU A 1 126 ? -2.126 5.701 6.031 1.00 93.00 126 GLU A O 1
ATOM 1013 N N . ASP A 1 127 ? -0.782 6.823 7.441 1.00 87.75 127 ASP A N 1
ATOM 1014 C CA . ASP A 1 127 ? -1.679 6.826 8.593 1.00 87.75 127 ASP A CA 1
ATOM 1015 C C . ASP A 1 127 ? -2.738 7.937 8.479 1.00 87.75 127 ASP A C 1
ATOM 1017 O O . ASP A 1 127 ? -2.585 8.853 7.666 1.00 87.75 127 ASP A O 1
ATOM 1021 N N . PRO A 1 128 ? -3.812 7.900 9.295 1.00 83.19 128 PRO A N 1
ATOM 1022 C CA . PRO A 1 128 ? -4.857 8.930 9.292 1.00 83.19 128 PRO A CA 1
ATOM 1023 C C . PRO A 1 128 ? -4.330 10.360 9.492 1.00 83.19 128 PRO A C 1
ATOM 1025 O O . PRO A 1 128 ? -4.905 11.301 8.954 1.00 83.19 128 PRO A O 1
ATOM 1028 N N . ASP A 1 129 ? -3.213 10.515 10.209 1.00 84.38 129 ASP A N 1
ATOM 1029 C CA . ASP A 1 129 ? -2.525 11.793 10.434 1.00 84.38 129 ASP A CA 1
ATOM 1030 C C . ASP A 1 129 ? -1.657 12.249 9.239 1.00 84.38 129 ASP A C 1
ATOM 1032 O O . ASP A 1 129 ? -0.935 13.242 9.327 1.00 84.38 129 ASP A O 1
ATOM 1036 N N . GLY A 1 130 ? -1.662 11.505 8.127 1.00 86.25 130 GLY A N 1
ATOM 1037 C CA . GLY A 1 130 ? -0.830 11.770 6.949 1.00 86.25 130 GLY A CA 1
ATOM 1038 C C . GLY A 1 130 ? 0.647 11.399 7.128 1.00 86.25 130 GLY A C 1
ATOM 1039 O O . GLY A 1 130 ? 1.490 11.763 6.305 1.00 86.25 130 GLY A O 1
ATOM 1040 N N . GLN A 1 131 ? 0.989 10.689 8.205 1.00 90.31 131 GLN A N 1
ATOM 1041 C CA . GLN A 1 131 ? 2.349 10.220 8.457 1.00 90.31 131 GLN A CA 1
ATOM 1042 C C . GLN A 1 131 ? 2.617 8.897 7.745 1.00 90.31 131 GLN A C 1
ATOM 1044 O O . GLN A 1 131 ? 1.733 8.063 7.588 1.00 90.31 131 GLN A O 1
ATOM 1049 N N . TRP A 1 132 ? 3.862 8.690 7.322 1.00 89.94 132 TRP A N 1
ATOM 1050 C CA . TRP A 1 132 ? 4.268 7.444 6.683 1.00 89.94 132 TRP A CA 1
ATOM 1051 C C . TRP A 1 132 ? 4.849 6.490 7.713 1.00 89.94 132 TRP A C 1
ATOM 1053 O O . TRP A 1 132 ? 5.898 6.771 8.293 1.00 89.94 132 TRP A O 1
ATOM 1063 N N . VAL A 1 133 ? 4.194 5.348 7.893 1.00 89.88 133 VAL A N 1
ATOM 1064 C CA . VAL A 1 133 ? 4.615 4.310 8.834 1.00 89.88 133 VAL A CA 1
ATOM 1065 C C . VAL A 1 133 ? 5.014 3.034 8.114 1.00 89.88 133 VAL A C 1
ATOM 1067 O O . VAL A 1 133 ? 4.474 2.674 7.068 1.00 89.88 133 VAL A O 1
ATOM 1070 N N . SER A 1 134 ? 5.998 2.333 8.674 1.00 88.00 134 SER A N 1
ATOM 1071 C CA . SER A 1 134 ? 6.468 1.070 8.109 1.00 88.00 134 SER A CA 1
ATOM 1072 C C . SER A 1 134 ? 5.388 -0.000 8.200 1.00 88.00 134 SER A C 1
ATOM 1074 O O . SER A 1 134 ? 4.839 -0.258 9.273 1.00 88.00 134 SER A O 1
ATOM 1076 N N . THR A 1 135 ? 5.165 -0.709 7.092 1.00 85.25 135 THR A N 1
ATOM 1077 C CA . THR A 1 135 ? 4.205 -1.820 7.056 1.00 85.25 135 THR A CA 1
ATOM 1078 C C . THR A 1 135 ? 4.644 -3.027 7.903 1.00 85.25 135 THR A C 1
ATOM 1080 O O . THR A 1 135 ? 3.842 -3.914 8.195 1.00 85.25 135 THR A O 1
ATOM 1083 N N . PHE A 1 136 ? 5.895 -3.054 8.381 1.00 84.81 136 PHE A N 1
ATOM 1084 C CA . PHE A 1 136 ? 6.468 -4.204 9.081 1.00 84.81 136 PHE A CA 1
ATOM 1085 C C . PHE A 1 136 ? 5.895 -4.395 10.487 1.00 84.81 136 PHE A C 1
ATOM 1087 O O . PHE A 1 136 ? 5.701 -5.540 10.907 1.00 84.81 136 PHE A O 1
ATOM 1094 N N . ASN A 1 137 ? 5.601 -3.291 11.176 1.00 78.38 137 ASN A N 1
ATOM 1095 C CA . ASN A 1 137 ? 5.160 -3.261 12.574 1.00 78.38 137 ASN A CA 1
ATOM 1096 C C . ASN A 1 137 ? 3.677 -2.893 12.728 1.00 78.38 137 ASN A C 1
ATOM 1098 O O . ASN A 1 137 ? 3.241 -2.557 13.828 1.00 78.38 137 ASN A O 1
ATOM 1102 N N . LEU A 1 138 ? 2.898 -2.945 11.642 1.00 79.69 138 LEU A N 1
ATOM 1103 C CA . LEU A 1 138 ? 1.475 -2.625 11.703 1.00 79.69 138 LEU A CA 1
ATOM 1104 C C . LEU A 1 138 ? 0.733 -3.611 12.595 1.00 79.69 138 LEU A C 1
ATOM 1106 O O . LEU A 1 138 ? 0.918 -4.826 12.506 1.00 79.69 138 LEU A O 1
ATOM 1110 N N . GLN A 1 139 ? -0.151 -3.075 13.425 1.00 77.06 139 GLN A N 1
ATOM 1111 C CA . GLN A 1 139 ? -1.151 -3.867 14.123 1.00 77.06 139 GLN A CA 1
ATOM 1112 C C . GLN A 1 139 ? -2.383 -3.994 13.227 1.00 77.06 139 GLN A C 1
ATOM 1114 O O . GLN A 1 139 ? -2.655 -3.125 12.398 1.00 77.06 139 GLN A O 1
ATOM 1119 N N . SER A 1 140 ? -3.120 -5.095 13.361 1.00 70.81 140 SER A N 1
ATOM 1120 C CA . SER A 1 140 ? -4.404 -5.235 12.676 1.00 70.81 140 SER A CA 1
ATOM 1121 C C . SER A 1 140 ? -5.319 -4.084 13.087 1.00 70.81 140 SER A C 1
ATOM 1123 O O . SER A 1 140 ? -5.508 -3.858 14.285 1.00 70.81 140 SER A O 1
ATOM 1125 N N . GLN A 1 141 ? -5.895 -3.392 12.108 1.00 66.69 141 GLN A N 1
ATOM 1126 C CA . GLN A 1 141 ? -6.903 -2.373 12.356 1.00 66.69 141 GLN A CA 1
ATOM 1127 C C . GLN A 1 141 ? -8.081 -3.021 13.100 1.00 66.69 141 GLN A C 1
ATOM 1129 O O . GLN A 1 141 ? -8.474 -4.143 12.749 1.00 66.69 141 GLN A O 1
ATOM 1134 N N . PRO A 1 142 ? -8.649 -2.355 14.123 1.00 54.66 142 PRO A N 1
ATOM 1135 C CA . PRO A 1 142 ? -9.862 -2.829 14.769 1.00 54.66 142 PRO A CA 1
ATOM 1136 C C . PRO A 1 142 ? -10.934 -3.046 13.700 1.00 54.66 142 PRO A C 1
ATOM 1138 O O . PRO A 1 142 ? -11.277 -2.123 12.959 1.00 54.66 142 PRO A O 1
ATOM 1141 N N . GLN A 1 143 ? -11.440 -4.273 13.569 1.00 47.69 143 GLN A N 1
ATOM 1142 C CA . GLN A 1 143 ? -12.566 -4.513 12.674 1.00 47.69 143 GLN A CA 1
ATOM 1143 C C . GLN A 1 143 ? -13.761 -3.705 13.195 1.00 47.69 143 GLN A C 1
ATOM 1145 O O . GLN A 1 143 ? -14.025 -3.758 14.401 1.00 47.69 143 GLN A O 1
ATOM 1150 N N . PRO A 1 144 ? -14.491 -2.973 12.331 1.00 46.56 144 PRO A N 1
ATOM 1151 C CA . PRO A 1 144 ? -15.774 -2.412 12.719 1.00 46.56 144 PRO A CA 1
ATOM 1152 C C . PRO A 1 144 ? -16.627 -3.550 13.277 1.00 46.56 144 PRO A C 1
ATOM 1154 O O . PRO A 1 144 ? -16.824 -4.561 12.599 1.00 46.56 144 PRO A O 1
ATOM 1157 N N . GLN A 1 145 ? -17.064 -3.425 14.531 1.00 40.41 145 GLN A N 1
ATOM 1158 C CA . GLN A 1 145 ? -17.980 -4.399 15.114 1.00 40.41 145 GLN A CA 1
ATOM 1159 C C . GLN A 1 145 ? -19.221 -4.483 14.214 1.00 40.41 145 GLN A C 1
ATOM 1161 O O . GLN A 1 145 ? -19.680 -3.434 13.748 1.00 40.41 145 GLN A O 1
ATOM 1166 N N . PRO A 1 146 ? -19.761 -5.686 13.939 1.00 41.06 146 PRO A N 1
ATOM 1167 C CA . PRO A 1 146 ? -21.018 -5.815 13.216 1.00 41.06 146 PRO A CA 1
ATOM 1168 C C . PRO A 1 146 ? -22.060 -4.935 13.906 1.00 41.06 146 PRO A C 1
ATOM 1170 O O . PRO A 1 146 ? -22.383 -5.157 15.074 1.00 41.06 146 PRO A O 1
ATOM 1173 N N . GLN A 1 147 ? -22.526 -3.889 13.221 1.00 41.56 147 GLN A N 1
ATOM 1174 C CA . GLN A 1 147 ? -23.586 -3.047 13.756 1.00 41.56 147 GLN A CA 1
ATOM 1175 C C . GLN A 1 147 ? -24.826 -3.926 13.983 1.00 41.56 147 GLN A C 1
ATOM 1177 O O . GLN A 1 147 ? -25.142 -4.743 13.110 1.00 41.56 147 GLN A O 1
ATOM 1182 N N . PRO A 1 148 ? -25.530 -3.792 15.123 1.00 46.84 148 PRO A N 1
ATOM 1183 C CA . PRO A 1 148 ? -26.812 -4.452 15.318 1.00 46.84 148 PRO A CA 1
ATOM 1184 C C . PRO A 1 148 ? -27.727 -4.086 14.149 1.00 46.84 148 PRO A C 1
ATOM 1186 O O . PRO A 1 148 ? -27.953 -2.904 13.886 1.00 46.84 148 PRO A O 1
ATOM 1189 N N . GLN A 1 149 ? -28.203 -5.092 13.414 1.00 47.44 149 GLN A N 1
ATOM 1190 C CA . GLN A 1 149 ? -29.160 -4.866 12.336 1.00 47.44 149 GLN A CA 1
ATOM 1191 C C . GLN A 1 149 ? -30.390 -4.140 12.906 1.00 47.44 149 GLN A C 1
ATOM 1193 O O . GLN A 1 149 ? -30.842 -4.506 13.997 1.00 47.44 149 GLN A O 1
ATOM 1198 N N . PRO A 1 150 ? -30.945 -3.134 12.204 1.00 53.16 150 PRO A N 1
ATOM 1199 C CA . PRO A 1 150 ? -32.205 -2.525 12.602 1.00 53.16 150 PRO A CA 1
ATOM 1200 C C . PRO A 1 150 ? -33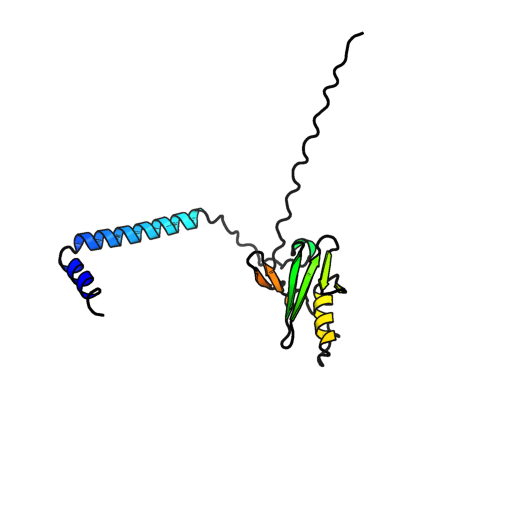.253 -3.629 12.717 1.00 53.16 150 PRO A C 1
ATOM 1202 O O . PRO A 1 150 ? -33.501 -4.350 11.748 1.00 53.16 150 PRO A O 1
ATOM 1205 N N . GLN A 1 151 ? -33.827 -3.798 13.909 1.00 54.03 151 GLN A N 1
ATOM 1206 C CA . GLN A 1 151 ? -34.915 -4.744 14.117 1.00 54.03 151 GLN A CA 1
ATOM 1207 C C . GLN A 1 151 ? -36.051 -4.345 13.176 1.00 54.03 151 GLN A C 1
ATOM 1209 O O . GLN A 1 151 ? -36.597 -3.246 13.285 1.00 54.03 151 GLN A O 1
ATOM 1214 N N . GLN A 1 152 ? -36.354 -5.208 12.204 1.00 55.06 152 GLN A N 1
ATOM 1215 C CA . GLN A 1 152 ? -37.503 -4.999 11.336 1.00 55.06 152 GLN A CA 1
ATOM 1216 C C . GLN A 1 152 ? -38.757 -4.946 12.218 1.00 55.06 152 GLN A C 1
ATOM 1218 O O . GLN A 1 152 ? -38.919 -5.821 13.073 1.00 55.06 152 GLN A O 1
ATOM 1223 N N . PRO A 1 153 ? -39.625 -3.931 12.060 1.00 62.50 153 PRO A N 1
ATOM 1224 C CA . PRO A 1 153 ? -40.835 -3.829 12.855 1.00 62.50 153 PRO A CA 1
ATOM 1225 C C . PRO A 1 153 ? -41.703 -5.062 12.607 1.00 62.50 153 PRO A C 1
ATOM 1227 O O . PRO A 1 153 ? -42.124 -5.337 11.483 1.00 62.50 153 PRO A O 1
ATOM 1230 N N . THR A 1 154 ? -41.945 -5.818 13.674 1.00 63.97 154 THR A N 1
ATOM 1231 C CA . THR A 1 154 ? -42.869 -6.945 13.682 1.00 63.97 154 THR A CA 1
ATOM 1232 C C . THR A 1 154 ? -44.254 -6.407 13.340 1.00 63.97 154 THR A C 1
ATOM 1234 O O . THR A 1 154 ? -44.851 -5.667 14.122 1.00 63.97 154 THR A O 1
ATOM 1237 N N . MET A 1 155 ? -44.757 -6.737 12.151 1.00 54.25 155 MET A N 1
ATOM 1238 C CA . MET A 1 155 ? -46.129 -6.423 11.763 1.00 54.25 155 MET A CA 1
ATOM 1239 C C . MET A 1 155 ? -47.065 -7.141 12.739 1.00 54.25 155 MET A C 1
ATOM 1241 O O . MET A 1 155 ? -47.143 -8.369 12.741 1.00 54.25 155 MET A O 1
ATOM 1245 N N . LEU A 1 156 ? -47.747 -6.379 13.596 1.00 58.84 156 LEU A N 1
ATOM 1246 C CA . LEU A 1 156 ? -48.822 -6.894 14.434 1.00 58.84 156 LEU A CA 1
ATOM 1247 C C . LEU A 1 156 ? -49.943 -7.361 13.503 1.00 58.84 156 LEU A C 1
ATOM 1249 O O . LEU A 1 156 ? -50.624 -6.547 12.881 1.00 58.84 156 LEU A O 1
ATOM 1253 N N . SER A 1 157 ? -50.112 -8.676 13.377 1.00 59.81 157 SER A N 1
ATOM 1254 C CA . SER A 1 157 ? -51.250 -9.269 12.684 1.00 59.81 157 SER A CA 1
ATOM 1255 C C . SER A 1 157 ? -52.513 -8.959 13.483 1.00 59.81 157 SER A C 1
ATOM 1257 O O . SER A 1 157 ? -52.787 -9.587 14.508 1.00 59.81 157 SER A O 1
ATOM 1259 N N . ILE A 1 158 ? -53.266 -7.960 13.036 1.00 61.81 158 ILE A N 1
ATOM 1260 C CA . ILE A 1 158 ? -54.586 -7.656 13.579 1.00 61.81 158 ILE A CA 1
ATOM 1261 C C . ILE A 1 158 ? -55.548 -8.677 12.969 1.00 61.81 158 ILE A C 1
ATOM 1263 O O . ILE A 1 158 ? -55.947 -8.560 11.811 1.00 61.81 158 ILE A O 1
ATOM 1267 N N . SER A 1 159 ? -55.870 -9.719 13.730 1.00 63.53 159 SER A N 1
ATOM 1268 C CA . SER A 1 159 ? -56.930 -10.660 13.373 1.00 63.53 159 SER A CA 1
ATOM 1269 C C . SER A 1 159 ? -58.279 -9.973 13.568 1.00 63.53 159 SER A C 1
ATOM 1271 O O . SER A 1 159 ? -58.666 -9.679 14.698 1.00 63.53 159 SER A O 1
ATOM 1273 N N . PHE A 1 160 ? -58.991 -9.709 12.474 1.00 55.12 160 PHE A N 1
ATOM 1274 C CA . PHE A 1 160 ? -60.393 -9.298 12.520 1.00 55.12 160 PHE A CA 1
ATOM 1275 C C . PHE A 1 160 ? -61.276 -10.533 12.763 1.00 55.12 160 PHE A C 1
ATOM 1277 O O . PHE A 1 160 ? -61.157 -11.501 12.007 1.00 55.12 160 PHE A O 1
ATOM 1284 N N . PRO A 1 161 ? -62.142 -10.544 13.793 1.00 69.19 161 PRO A N 1
ATOM 1285 C CA . PRO A 1 161 ? -63.209 -11.532 13.884 1.00 69.19 161 PRO A CA 1
ATOM 1286 C C . PRO A 1 161 ? -64.317 -11.206 12.867 1.00 69.19 161 PRO A C 1
ATOM 1288 O O . PRO A 1 161 ? -64.543 -10.034 12.563 1.00 69.19 161 PRO A O 1
ATOM 1291 N N . LEU A 1 162 ? -64.925 -12.278 12.340 1.00 66.31 162 LEU A N 1
ATOM 1292 C CA . LEU A 1 162 ? -65.899 -12.317 11.238 1.00 66.31 162 LEU A CA 1
ATOM 1293 C C . LEU A 1 162 ? -67.079 -11.347 11.370 1.00 66.31 162 LEU A C 1
ATOM 1295 O O . LEU A 1 162 ? -67.620 -11.224 12.492 1.00 66.31 162 LEU A O 1
#

Organism: NCBI:txid1070528

Secondary structure (DSSP, 8-state):
--SSHHHHHHHHTT-HHHHHHHHHHHHHHHHHHHHHHHHHS--------------HHHH--TT-EEEEE-SS-EEEEEEETTTTEEEETTEEESSHHHHHHHHHHHTT-TTTTTS---HHHHEEEE-TTS-EEEGGGPPPPPPPP-PPPP------------